Protein AF-X1D4H6-F1 (afdb_monomer_lite)

InterPro domains:
  IPR005247 YbhB/YbcL/LppC-like [TIGR00481] (28-140)
  IPR005247 YbhB/YbcL/LppC-like [cd00865] (33-140)
  IPR008914 Phosphatidylethanolamine-binding protein [PF01161] (31-140)
  IPR036610 PEBP-like superfamily [G3DSA:3.90.280.10] (25-143)
  IPR036610 PEBP-like superfamily [SSF49777] (29-143)
  IPR036820 Archease domain superfamily [SSF69819] (8-36)

Sequence (143 aa):
MNSKKVGKKYKYIDHLSDIGIEFYGNKLEELFENAKSLVLVVDDPDAPGGTWVHWTVWNISPNIKEIPENSCPQNSVEGMTDSGRSGYSGPCPPSGTHRYFFKLFALNTTLDLDTSVEAADIEKEIEENILEKAQLVGLYRRQ

Secondary structure (DSSP, 8-state):
----------EE-SSGGG------SS-HHHHHHH-SEEEEEEEETTSTTS-EEEEEEEEE-TT-----TT---TT-EEPB-TTSSBSPPPP--SSSPEEEEEEEEEESS-----TT--HHHHHHHTGGGEEEEEEEEEEE---

Radius of gyration: 15.32 Å; chains: 1; bounding box: 32×50×42 Å

Structure (mmCIF, N/CA/C/O backbone):
data_AF-X1D4H6-F1
#
_entry.id   AF-X1D4H6-F1
#
loop_
_atom_site.group_PDB
_atom_site.id
_atom_site.type_symbol
_atom_site.label_atom_id
_atom_site.label_alt_id
_atom_site.label_comp_id
_atom_site.label_asym_id
_atom_site.label_entity_id
_atom_site.label_seq_id
_atom_site.pdbx_PDB_ins_code
_atom_site.Cartn_x
_atom_site.Cartn_y
_atom_site.Cartn_z
_atom_site.occupancy
_atom_site.B_iso_or_equiv
_atom_site.auth_seq_id
_atom_site.auth_comp_id
_atom_site.auth_asym_id
_atom_site.auth_atom_id
_atom_site.pdbx_PDB_model_num
ATOM 1 N N . MET A 1 1 ? -1.292 -36.041 5.126 1.00 29.67 1 MET A N 1
ATOM 2 C CA . MET A 1 1 ? 0.134 -35.697 4.937 1.00 29.67 1 MET A CA 1
ATOM 3 C C . MET A 1 1 ? 0.262 -34.880 3.661 1.00 29.67 1 MET A C 1
ATOM 5 O O . MET A 1 1 ? -0.116 -35.420 2.637 1.00 29.67 1 MET A O 1
ATOM 9 N N . ASN A 1 2 ? 0.770 -33.641 3.774 1.00 25.66 2 ASN A N 1
ATOM 10 C CA . ASN A 1 2 ? 1.445 -32.806 2.752 1.00 25.66 2 ASN A CA 1
ATOM 11 C C . ASN A 1 2 ? 0.710 -32.537 1.413 1.00 25.66 2 ASN A C 1
ATOM 13 O O . ASN A 1 2 ? 0.243 -33.455 0.767 1.00 25.66 2 ASN A O 1
ATOM 17 N N . SER A 1 3 ? 0.628 -31.331 0.851 1.00 26.03 3 SER A N 1
ATOM 18 C CA . SER A 1 3 ? 1.277 -30.045 1.113 1.00 26.03 3 SER A CA 1
ATOM 19 C C . SER A 1 3 ? 0.600 -28.951 0.256 1.00 26.03 3 SER A C 1
ATOM 21 O O . SER A 1 3 ? 0.130 -29.212 -0.846 1.00 26.03 3 SER A O 1
ATOM 23 N N . LYS A 1 4 ? 0.574 -27.728 0.806 1.00 38.16 4 LYS A N 1
ATOM 24 C CA . LYS A 1 4 ? 0.569 -26.383 0.189 1.00 38.16 4 LYS A CA 1
ATOM 25 C C . LYS A 1 4 ? 0.327 -26.259 -1.328 1.00 38.16 4 LYS A C 1
ATOM 27 O O . LYS A 1 4 ? 1.118 -26.772 -2.111 1.00 38.16 4 LYS A O 1
ATOM 32 N N . LYS A 1 5 ? -0.571 -25.337 -1.710 1.00 25.62 5 LYS A N 1
ATOM 33 C CA . LYS A 1 5 ? -0.338 -24.359 -2.797 1.00 25.62 5 LYS A CA 1
ATOM 34 C C . LYS A 1 5 ? -1.249 -23.133 -2.628 1.00 25.62 5 LYS A C 1
ATOM 36 O O . LYS A 1 5 ? -2.400 -23.137 -3.043 1.00 25.62 5 LYS A O 1
ATOM 41 N N . VAL A 1 6 ? -0.701 -22.082 -2.014 1.00 37.59 6 VAL A N 1
ATOM 42 C CA . VAL A 1 6 ? -1.199 -20.702 -2.140 1.00 37.59 6 VAL A CA 1
ATOM 43 C C . VAL A 1 6 ? -0.827 -20.250 -3.554 1.00 37.59 6 VAL A C 1
ATOM 45 O O . VAL A 1 6 ? 0.350 -20.040 -3.847 1.00 37.59 6 VAL A O 1
ATOM 48 N N . GLY A 1 7 ? -1.797 -20.217 -4.466 1.00 29.61 7 GLY A N 1
ATOM 49 C CA . GLY A 1 7 ? -1.584 -19.817 -5.857 1.00 29.61 7 GLY A CA 1
ATOM 50 C C . GLY A 1 7 ? -1.776 -18.314 -6.029 1.00 29.61 7 GLY A C 1
ATOM 51 O O . GLY A 1 7 ? -2.905 -17.866 -6.179 1.00 29.61 7 GLY A O 1
ATOM 52 N N . LYS A 1 8 ? -0.683 -17.539 -6.027 1.00 41.38 8 LYS A N 1
ATOM 53 C CA . LYS A 1 8 ? -0.685 -16.125 -6.441 1.00 41.38 8 LYS A CA 1
ATOM 54 C C . LYS A 1 8 ? -1.137 -16.030 -7.904 1.00 41.38 8 LYS A C 1
ATOM 56 O O . LYS A 1 8 ? -0.472 -16.585 -8.779 1.00 41.38 8 LYS A O 1
ATOM 61 N N . LYS A 1 9 ? -2.247 -15.341 -8.177 1.00 43.91 9 LYS A N 1
ATOM 62 C CA . LYS A 1 9 ? -2.720 -15.060 -9.538 1.00 43.91 9 LYS A CA 1
ATOM 63 C C . LYS A 1 9 ? -2.306 -13.633 -9.896 1.00 43.91 9 LYS A C 1
ATOM 65 O O . LYS A 1 9 ? -2.805 -12.678 -9.316 1.00 43.91 9 LYS A O 1
ATOM 70 N N . TYR A 1 10 ? -1.339 -13.501 -10.795 1.00 44.03 10 TYR A N 1
ATOM 71 C CA . 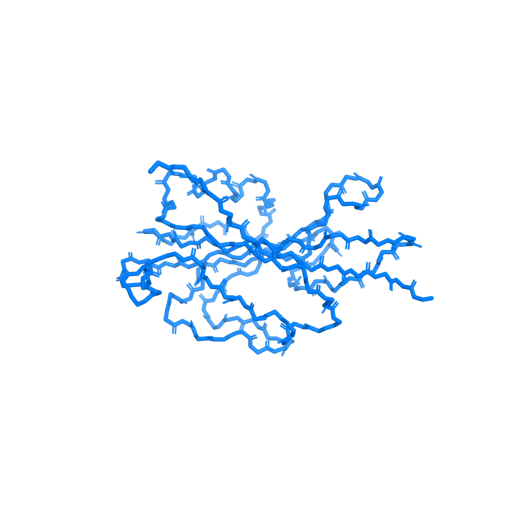TYR A 1 10 ? -0.965 -12.212 -11.377 1.00 44.03 10 TYR A CA 1
ATOM 72 C C . TYR A 1 10 ? -2.107 -11.721 -12.281 1.00 44.03 10 TYR A C 1
ATOM 74 O O . TYR A 1 10 ? -2.671 -12.531 -13.024 1.00 44.03 10 TYR A O 1
ATOM 82 N N . LYS A 1 11 ? -2.444 -10.427 -12.239 1.00 55.72 11 LYS A N 1
ATOM 83 C CA . LYS A 1 11 ? -3.426 -9.804 -13.147 1.00 55.72 11 LYS A CA 1
ATOM 84 C C . LYS A 1 11 ? -2.754 -8.680 -13.943 1.00 55.72 11 LYS A C 1
ATOM 86 O O . LYS A 1 11 ? -1.894 -7.994 -13.405 1.00 55.72 11 LYS A O 1
ATOM 91 N N . TYR A 1 12 ? -3.106 -8.511 -15.216 1.00 49.66 12 TYR A N 1
ATOM 92 C CA . TYR A 1 12 ? -2.735 -7.299 -15.952 1.00 49.66 12 TYR A CA 1
ATOM 93 C C . TYR A 1 12 ? -3.614 -6.149 -15.457 1.00 49.66 12 TYR A C 1
ATOM 95 O O . TYR A 1 12 ? -4.827 -6.328 -15.364 1.00 49.66 12 TYR A O 1
ATOM 103 N N . ILE A 1 13 ? -2.999 -5.036 -15.059 1.00 54.88 13 ILE A N 1
ATOM 104 C CA . ILE A 1 13 ? -3.706 -3.884 -14.486 1.00 54.88 13 ILE A CA 1
ATOM 105 C C . ILE A 1 13 ? -3.488 -2.707 -15.419 1.00 54.88 13 ILE A C 1
ATOM 107 O O . ILE A 1 13 ? -2.379 -2.173 -15.476 1.00 54.88 13 ILE A O 1
ATOM 111 N N . ASP A 1 14 ? -4.548 -2.331 -16.128 1.00 46.03 14 ASP A N 1
ATOM 112 C CA . ASP A 1 14 ? -4.580 -1.119 -16.943 1.00 46.03 14 ASP A CA 1
ATOM 113 C C . ASP A 1 14 ? -5.295 0.011 -16.180 1.00 46.03 14 ASP A C 1
ATOM 115 O O . ASP A 1 14 ? -4.910 1.177 -16.294 1.00 46.03 14 ASP A O 1
ATOM 119 N N . HIS A 1 15 ? -6.276 -0.334 -15.330 1.00 47.03 15 HIS A N 1
ATOM 120 C CA . HIS A 1 15 ? -7.019 0.612 -14.493 1.00 47.03 15 HIS A CA 1
ATOM 121 C C . HIS A 1 15 ? -7.226 0.122 -13.049 1.00 47.03 15 HIS A C 1
ATOM 123 O O . HIS A 1 15 ? -7.121 -1.067 -12.752 1.00 47.03 15 HIS A O 1
ATOM 129 N N . LEU A 1 16 ? -7.554 1.033 -12.121 1.00 41.59 16 LEU A N 1
ATOM 130 C CA . LEU A 1 16 ? -7.769 0.681 -10.709 1.00 41.59 16 LEU A CA 1
ATOM 131 C C . LEU A 1 16 ? -8.941 -0.306 -10.507 1.00 41.59 16 LEU A C 1
ATOM 133 O O . LEU A 1 16 ? -8.883 -1.096 -9.570 1.00 41.59 16 LEU A O 1
ATOM 137 N N . SER A 1 17 ? -9.966 -0.342 -11.374 1.00 41.69 17 SER A N 1
ATOM 138 C CA . SER A 1 17 ? -11.060 -1.330 -11.258 1.00 41.69 17 SER A CA 1
ATOM 139 C C . SER A 1 17 ? -10.623 -2.748 -11.606 1.00 41.69 17 SER A C 1
ATOM 141 O O . SER A 1 17 ? -11.294 -3.714 -11.234 1.00 41.69 17 SER A O 1
ATOM 143 N N . ASP A 1 18 ? -9.468 -2.910 -12.256 1.00 42.38 18 ASP A N 1
ATOM 144 C CA . ASP A 1 18 ? -8.878 -4.228 -12.438 1.00 42.38 18 ASP A CA 1
ATOM 145 C C . ASP A 1 18 ? -8.383 -4.810 -11.110 1.00 42.38 18 ASP A C 1
ATOM 147 O O . ASP A 1 18 ? -8.186 -6.023 -11.004 1.00 42.38 18 ASP A O 1
ATOM 151 N N . ILE A 1 19 ? -8.232 -3.992 -10.072 1.00 50.91 19 ILE A N 1
ATOM 152 C CA . ILE A 1 19 ? -7.812 -4.412 -8.740 1.00 50.91 19 ILE A CA 1
ATOM 153 C C . ILE A 1 19 ? -9.015 -5.010 -8.001 1.00 50.91 19 ILE A C 1
ATOM 155 O O . ILE A 1 19 ? -9.586 -4.428 -7.083 1.00 50.91 19 ILE A O 1
ATOM 159 N N . GLY A 1 20 ? -9.382 -6.233 -8.375 1.00 45.28 20 GLY A N 1
ATOM 160 C CA . GLY A 1 20 ? -10.156 -7.101 -7.496 1.00 45.28 20 GLY A CA 1
ATOM 161 C C . GLY A 1 20 ? -9.240 -7.581 -6.377 1.00 45.28 20 GLY A C 1
ATOM 162 O O . GLY A 1 20 ? -8.529 -8.571 -6.560 1.00 45.28 20 GLY A O 1
ATOM 163 N N . ILE A 1 21 ? -9.195 -6.872 -5.244 1.00 48.81 21 ILE A N 1
ATOM 164 C CA . ILE A 1 21 ? -8.517 -7.384 -4.046 1.00 48.81 21 ILE A CA 1
ATOM 165 C C . ILE A 1 21 ? -9.374 -8.527 -3.496 1.00 48.81 21 ILE A C 1
ATOM 167 O O . ILE A 1 21 ? -10.295 -8.330 -2.710 1.00 48.81 21 ILE A O 1
ATOM 171 N N . GLU A 1 22 ? -9.083 -9.742 -3.950 1.00 42.47 22 GLU A N 1
ATOM 172 C CA . GLU A 1 22 ? -9.616 -10.965 -3.360 1.00 42.47 22 GLU A CA 1
ATOM 173 C C . GLU A 1 22 ? -8.716 -11.371 -2.186 1.00 42.47 22 GLU A C 1
ATOM 175 O O . GLU A 1 22 ? -7.548 -11.722 -2.368 1.00 42.47 22 GLU A O 1
ATOM 180 N N . PHE A 1 23 ? -9.247 -11.305 -0.965 1.00 44.06 23 PHE A N 1
ATOM 181 C CA . PHE A 1 23 ? -8.545 -11.757 0.235 1.00 44.06 23 PHE A CA 1
ATOM 182 C C . PHE A 1 23 ? -8.644 -13.283 0.316 1.00 44.06 23 PHE A C 1
ATOM 184 O O . PHE A 1 23 ? -9.737 -13.846 0.246 1.00 44.06 23 PHE A O 1
ATOM 191 N N . TYR A 1 24 ? -7.509 -13.967 0.460 1.00 35.53 24 TYR A N 1
ATOM 192 C CA . TYR A 1 24 ? -7.468 -15.426 0.556 1.00 35.53 24 TYR A CA 1
ATOM 193 C C . TYR A 1 24 ? -7.137 -15.867 1.985 1.00 35.53 24 TYR A C 1
ATOM 195 O O . TYR A 1 24 ? -6.006 -15.695 2.430 1.00 35.53 24 TYR A O 1
ATOM 203 N N . GLY A 1 25 ? -8.091 -16.537 2.641 1.00 38.47 25 GLY A N 1
ATOM 204 C CA . GLY A 1 25 ? -7.898 -17.214 3.929 1.00 38.47 25 GLY A CA 1
ATOM 205 C C . GLY A 1 25 ? -8.655 -16.542 5.076 1.00 38.47 25 GLY A C 1
ATOM 206 O O . GLY A 1 25 ? -8.333 -15.427 5.453 1.00 38.47 25 GLY A O 1
ATOM 207 N N . ASN A 1 26 ? -9.620 -17.279 5.638 1.00 36.41 26 ASN A N 1
ATOM 208 C CA . ASN A 1 26 ? -10.607 -16.869 6.652 1.00 36.41 26 ASN A CA 1
ATOM 209 C C . ASN A 1 26 ? -11.667 -15.872 6.144 1.00 36.41 26 ASN A C 1
ATOM 211 O O . ASN A 1 26 ? -11.464 -15.159 5.165 1.00 36.41 26 ASN A O 1
ATOM 215 N N . LYS A 1 27 ? -12.865 -15.912 6.745 1.00 45.81 27 LYS A N 1
ATOM 216 C CA . LYS A 1 27 ? -14.004 -15.073 6.347 1.00 45.81 27 LYS A CA 1
ATOM 217 C C . LYS A 1 27 ? -13.599 -13.600 6.444 1.00 45.81 27 LYS A C 1
ATOM 219 O O . LYS A 1 27 ? -13.347 -13.130 7.548 1.00 45.81 27 LYS A O 1
ATOM 224 N N . LEU A 1 28 ? -13.591 -12.886 5.308 1.00 49.50 28 LEU A N 1
ATOM 225 C CA . LEU A 1 28 ? -13.402 -11.424 5.233 1.00 49.50 28 LEU A CA 1
ATOM 226 C C . LEU A 1 28 ? -14.186 -10.694 6.336 1.00 49.50 28 LEU A C 1
ATOM 228 O O . LEU A 1 28 ? -13.694 -9.744 6.933 1.00 49.50 28 LEU A O 1
ATOM 232 N N . GLU A 1 29 ? -15.402 -11.170 6.591 1.00 50.84 29 GLU A N 1
ATOM 233 C CA . GLU A 1 29 ? -16.360 -10.614 7.543 1.00 50.84 29 GLU A CA 1
ATOM 234 C C . GLU A 1 29 ? -15.777 -10.483 8.962 1.00 50.84 29 GLU A C 1
ATOM 236 O O . GLU A 1 29 ? -15.860 -9.409 9.544 1.00 50.84 29 GLU A O 1
ATOM 241 N N . GLU A 1 30 ? -15.095 -11.507 9.487 1.00 50.00 30 GLU A N 1
ATOM 242 C CA . GLU A 1 30 ? -14.552 -11.492 10.861 1.00 50.00 30 GLU A CA 1
ATOM 243 C C . GLU A 1 30 ? -13.260 -10.656 10.990 1.00 50.00 30 GLU A C 1
ATOM 245 O O . GLU A 1 30 ? -12.911 -10.185 12.075 1.00 50.00 30 GLU A O 1
ATOM 250 N N . LEU A 1 31 ? -12.536 -10.457 9.882 1.00 53.88 31 LEU A N 1
ATOM 251 C CA . LEU A 1 31 ? -11.258 -9.735 9.857 1.00 53.88 31 LEU A CA 1
ATOM 252 C C . LEU A 1 31 ? -11.459 -8.212 9.848 1.00 53.88 31 LEU A C 1
ATOM 254 O O . LEU A 1 31 ? -10.732 -7.490 10.532 1.00 53.88 31 LEU A O 1
ATOM 258 N N . PHE A 1 32 ? -12.473 -7.722 9.127 1.00 60.66 32 PHE A N 1
ATOM 259 C CA . PHE A 1 32 ? -12.858 -6.307 9.157 1.00 60.66 32 PHE A CA 1
ATOM 260 C C . PHE A 1 32 ? -13.606 -5.914 10.431 1.00 60.66 32 PHE A C 1
ATOM 262 O O . PHE A 1 32 ? -13.537 -4.753 10.824 1.00 60.66 32 PHE A O 1
ATOM 269 N N . GLU A 1 33 ? -14.264 -6.859 11.110 1.00 66.88 33 GLU A N 1
ATOM 270 C CA . GLU A 1 33 ? -15.002 -6.584 12.352 1.00 66.88 33 GLU A CA 1
ATOM 271 C C . GLU A 1 33 ? -14.118 -6.000 13.466 1.00 66.88 33 GLU A C 1
ATOM 273 O O . GLU A 1 33 ? -14.585 -5.172 14.248 1.00 66.88 33 GLU A O 1
ATOM 278 N N . ASN A 1 34 ? -12.840 -6.388 13.526 1.00 83.00 34 ASN A N 1
ATOM 279 C CA . ASN A 1 34 ? -11.905 -5.924 14.559 1.00 83.00 34 ASN A CA 1
ATOM 280 C C . ASN A 1 34 ? -10.941 -4.832 14.079 1.00 83.00 34 ASN A C 1
ATOM 282 O O . ASN A 1 34 ? -10.246 -4.216 14.894 1.00 83.00 34 ASN A O 1
ATOM 286 N N . ALA A 1 35 ? -10.876 -4.595 12.768 1.00 91.12 35 ALA A N 1
ATOM 287 C CA . ALA A 1 35 ? -10.042 -3.546 12.211 1.00 91.12 35 ALA A CA 1
ATOM 288 C C . ALA A 1 35 ? -10.652 -2.178 12.530 1.00 91.12 35 ALA A C 1
ATOM 290 O O . ALA A 1 35 ? -11.844 -1.952 12.350 1.00 91.12 35 ALA A O 1
ATOM 291 N N . LYS A 1 36 ? -9.823 -1.238 12.982 1.00 94.25 36 LYS A N 1
ATOM 292 C CA . LYS A 1 36 ? -10.217 0.170 13.120 1.00 94.25 36 LYS A CA 1
ATOM 293 C C . LYS A 1 36 ? -9.941 0.962 11.853 1.00 94.25 36 LYS A C 1
ATOM 295 O O . LYS A 1 36 ? -10.653 1.922 11.576 1.00 94.25 36 LYS A O 1
ATOM 300 N N . SER A 1 37 ? -8.922 0.569 11.094 1.00 94.75 37 SER A N 1
ATOM 301 C CA . SER A 1 37 ? -8.605 1.181 9.810 1.00 94.75 37 SER A CA 1
ATOM 302 C C . SER A 1 37 ? -7.842 0.242 8.889 1.00 94.75 37 SER A C 1
ATOM 304 O O . SER A 1 37 ? -7.295 -0.770 9.333 1.00 94.75 37 SER A O 1
ATOM 306 N N . LEU A 1 38 ? -7.802 0.598 7.604 1.00 92.94 38 LEU A N 1
ATOM 307 C CA . LEU A 1 38 ? -6.956 -0.047 6.608 1.00 92.94 38 LEU A CA 1
ATOM 308 C C . LEU A 1 38 ? -5.908 0.925 6.065 1.00 92.94 38 LEU A C 1
ATOM 310 O O . LEU A 1 38 ? -6.121 2.142 6.010 1.00 92.94 38 LEU A O 1
ATOM 314 N N . VAL A 1 39 ? -4.802 0.348 5.604 1.00 95.06 39 VAL A N 1
ATOM 315 C CA . VAL A 1 39 ? -3.716 1.037 4.904 1.00 95.06 39 VAL A CA 1
ATOM 316 C C . VAL A 1 39 ? -3.455 0.331 3.588 1.00 95.06 39 VAL A C 1
ATOM 318 O O . VAL A 1 39 ? -3.280 -0.884 3.583 1.00 95.06 39 VAL A O 1
ATOM 321 N N . LEU A 1 40 ? -3.402 1.074 2.486 1.00 93.19 40 LEU A N 1
ATOM 322 C CA . LEU A 1 40 ? -2.993 0.581 1.175 1.00 93.19 40 LEU A CA 1
ATOM 323 C C . LEU A 1 40 ? -1.665 1.236 0.783 1.00 93.19 40 LEU A C 1
ATOM 325 O O . LEU A 1 40 ? -1.548 2.460 0.751 1.00 93.19 40 LEU A O 1
ATOM 329 N N . VAL A 1 41 ? -0.687 0.401 0.448 1.00 94.75 41 VAL A N 1
ATOM 330 C CA . VAL A 1 41 ? 0.589 0.797 -0.151 1.00 94.75 41 VAL A CA 1
ATOM 331 C C . VAL A 1 41 ? 0.687 0.141 -1.519 1.00 94.75 41 VAL A C 1
ATOM 333 O O . VAL A 1 41 ? 0.506 -1.071 -1.643 1.00 94.75 41 VAL A O 1
ATOM 336 N N . VAL A 1 42 ? 0.968 0.935 -2.548 1.00 93.56 42 VAL A N 1
ATOM 337 C CA . VAL A 1 42 ? 1.213 0.448 -3.905 1.00 93.56 42 VAL A CA 1
ATOM 338 C C . VAL A 1 42 ? 2.638 0.780 -4.295 1.00 93.56 42 VAL A C 1
ATOM 340 O O . VAL A 1 42 ? 2.990 1.957 -4.325 1.00 93.56 42 VAL A O 1
ATOM 343 N N . ASP A 1 43 ? 3.441 -0.230 -4.619 1.00 95.06 43 ASP A N 1
ATOM 344 C CA . ASP A 1 43 ? 4.819 -0.028 -5.064 1.00 95.06 43 ASP A CA 1
ATOM 345 C C . ASP A 1 43 ? 5.246 -0.926 -6.233 1.00 95.06 43 ASP A C 1
ATOM 347 O O . ASP A 1 43 ? 4.583 -1.905 -6.581 1.00 95.06 43 ASP A O 1
ATOM 351 N N . ASP A 1 44 ? 6.337 -0.527 -6.881 1.00 94.88 44 ASP A N 1
ATOM 352 C CA . ASP A 1 44 ? 6.962 -1.174 -8.031 1.00 94.88 44 ASP A CA 1
ATOM 353 C C . ASP A 1 44 ? 8.458 -1.395 -7.743 1.00 94.88 44 ASP A C 1
ATOM 355 O O . ASP A 1 44 ? 9.263 -0.474 -7.910 1.00 94.88 44 ASP A O 1
ATOM 359 N N . PRO A 1 45 ? 8.868 -2.597 -7.295 1.00 94.62 45 PRO A N 1
ATOM 360 C CA . PRO A 1 45 ? 10.272 -2.922 -7.051 1.00 94.62 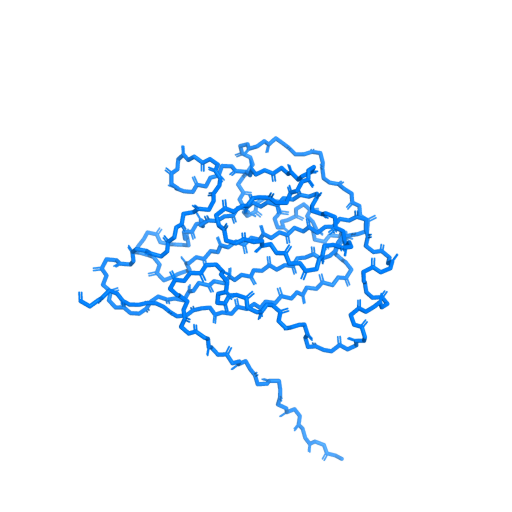45 PRO A CA 1
ATOM 361 C C . PRO A 1 45 ? 11.091 -3.116 -8.335 1.00 94.62 45 PRO A C 1
ATOM 363 O O . PRO A 1 45 ? 12.302 -3.309 -8.246 1.00 94.62 45 PRO A O 1
ATOM 366 N N . ASP A 1 46 ? 10.455 -3.124 -9.510 1.00 93.50 46 ASP A N 1
ATOM 367 C CA . ASP A 1 46 ? 11.125 -3.318 -10.798 1.00 93.50 46 ASP A CA 1
ATOM 368 C C . ASP A 1 46 ? 11.530 -1.979 -11.446 1.00 93.50 46 ASP A C 1
ATOM 370 O O . ASP A 1 46 ? 12.159 -1.965 -12.508 1.00 93.50 46 ASP A O 1
ATOM 374 N N . ALA A 1 47 ? 11.217 -0.844 -10.810 1.00 92.06 47 ALA A N 1
ATOM 375 C CA . ALA A 1 47 ? 11.630 0.467 -11.284 1.00 92.06 47 ALA A CA 1
ATOM 376 C C . ALA A 1 47 ? 13.174 0.625 -11.307 1.00 92.06 47 ALA A C 1
ATOM 378 O O . ALA A 1 47 ? 13.873 0.159 -10.403 1.00 92.06 47 ALA A O 1
ATOM 379 N N . PRO A 1 48 ? 13.757 1.305 -12.322 1.00 88.31 48 PRO A N 1
ATOM 380 C CA . PRO A 1 48 ? 15.215 1.346 -12.507 1.00 88.31 48 PRO A CA 1
ATOM 381 C C . PRO A 1 48 ? 16.016 1.970 -11.353 1.00 88.31 48 PRO A C 1
ATOM 383 O O . PRO A 1 48 ? 17.214 1.721 -11.243 1.00 88.31 48 PRO A O 1
ATOM 386 N N . GLY A 1 49 ? 15.375 2.808 -10.531 1.00 87.56 49 GLY A N 1
ATOM 387 C CA . GLY A 1 49 ? 15.984 3.503 -9.391 1.00 87.56 49 GLY A CA 1
ATOM 388 C C . GLY A 1 49 ? 15.849 2.774 -8.050 1.00 87.56 49 GLY A C 1
ATOM 389 O O . GLY A 1 49 ? 16.242 3.335 -7.032 1.00 87.56 49 GLY A O 1
ATOM 390 N N . GLY A 1 50 ? 15.301 1.556 -8.038 1.00 91.44 50 GLY A N 1
ATOM 391 C CA . GLY A 1 50 ? 14.832 0.880 -6.828 1.00 91.44 50 GLY A CA 1
ATOM 392 C C . GLY A 1 50 ? 13.309 0.927 -6.726 1.00 91.44 50 GLY A C 1
ATOM 393 O O . GLY A 1 50 ? 12.640 1.301 -7.685 1.00 91.44 50 GLY A O 1
ATOM 394 N N . THR A 1 51 ? 12.763 0.529 -5.577 1.00 94.25 51 THR A N 1
ATOM 395 C CA . THR A 1 51 ? 11.311 0.501 -5.362 1.00 94.25 51 THR A CA 1
ATOM 396 C C . THR A 1 51 ? 10.693 1.881 -5.546 1.00 94.25 51 THR A C 1
ATOM 398 O O . THR A 1 51 ? 11.107 2.822 -4.879 1.00 94.25 51 THR A O 1
ATOM 401 N N . TRP A 1 52 ? 9.689 1.968 -6.421 1.00 95.12 52 TRP A N 1
ATOM 402 C CA . TRP A 1 52 ? 8.915 3.181 -6.667 1.00 95.12 52 TRP A CA 1
ATOM 403 C C . TRP A 1 52 ? 7.534 3.090 -6.020 1.00 95.12 52 TRP A C 1
ATOM 405 O O . TRP A 1 52 ? 6.767 2.174 -6.310 1.00 95.12 52 TRP A O 1
ATOM 415 N N . VAL A 1 53 ? 7.179 4.047 -5.172 1.00 96.12 53 VAL A N 1
ATOM 416 C CA . VAL A 1 53 ? 5.887 4.137 -4.490 1.00 96.12 53 VAL A CA 1
ATOM 417 C C . VAL A 1 53 ? 4.876 4.847 -5.390 1.00 96.12 53 VAL A C 1
ATOM 419 O O . VAL A 1 53 ? 5.000 6.028 -5.710 1.00 96.12 53 VAL A O 1
ATOM 422 N N . HIS A 1 54 ? 3.841 4.112 -5.784 1.00 94.44 54 HIS A N 1
ATOM 423 C CA . HIS A 1 54 ? 2.740 4.572 -6.629 1.00 94.44 54 HIS A CA 1
ATOM 424 C C . HIS A 1 54 ? 1.555 5.124 -5.835 1.00 94.44 54 HIS A C 1
ATOM 426 O O . HIS A 1 54 ? 0.810 5.947 -6.367 1.00 94.44 54 HIS A O 1
ATOM 432 N N . TRP A 1 55 ? 1.349 4.660 -4.600 1.00 95.00 55 TRP A N 1
ATOM 433 C CA . TRP A 1 55 ? 0.297 5.164 -3.717 1.00 95.00 55 TRP A CA 1
ATOM 434 C C . TRP A 1 55 ? 0.568 4.809 -2.264 1.00 95.00 55 TRP A C 1
ATOM 436 O O . TRP A 1 55 ? 0.976 3.688 -1.966 1.00 95.00 55 TRP A O 1
ATOM 446 N N . THR A 1 56 ? 0.224 5.719 -1.365 1.00 95.81 56 THR A N 1
ATOM 447 C CA . THR A 1 56 ? 0.025 5.431 0.051 1.00 95.81 56 THR A CA 1
ATOM 448 C C . THR A 1 56 ? -1.275 6.083 0.486 1.00 95.81 56 THR A C 1
ATOM 450 O O . THR A 1 56 ? -1.525 7.258 0.211 1.00 95.81 56 THR A O 1
ATOM 453 N N . VAL A 1 57 ? -2.125 5.312 1.153 1.00 95.12 57 VAL A N 1
ATOM 454 C CA . VAL A 1 57 ? -3.354 5.830 1.747 1.00 95.12 57 VAL A CA 1
ATOM 455 C C . VAL A 1 57 ? -3.665 5.061 3.027 1.00 95.12 57 VAL A C 1
ATOM 457 O O . VAL A 1 57 ? -3.596 3.832 3.058 1.00 95.12 57 VAL A O 1
ATOM 460 N N . TRP A 1 58 ? -3.980 5.776 4.103 1.00 96.19 58 TRP A N 1
ATOM 461 C CA . TRP A 1 58 ? -4.273 5.200 5.419 1.00 96.19 58 TRP A CA 1
ATOM 462 C C . TRP A 1 58 ? -5.545 5.777 6.025 1.00 96.19 58 TRP A C 1
ATOM 464 O O . TRP A 1 58 ? -6.154 6.702 5.489 1.00 96.19 58 TRP A O 1
ATOM 474 N N . ASN A 1 59 ? -5.960 5.200 7.155 1.00 96.25 59 ASN A N 1
ATOM 475 C CA . ASN A 1 59 ? -7.231 5.498 7.814 1.00 96.25 59 ASN A CA 1
ATOM 476 C C . ASN A 1 59 ? -8.453 5.197 6.932 1.00 96.25 59 ASN A C 1
ATOM 478 O O . ASN A 1 59 ? -9.526 5.763 7.125 1.00 96.25 59 ASN A O 1
ATOM 482 N N . ILE A 1 60 ? -8.313 4.274 5.977 1.00 93.00 60 ILE A N 1
ATOM 483 C CA . ILE A 1 60 ? -9.437 3.804 5.169 1.00 93.00 60 ILE A CA 1
ATOM 484 C C . ILE A 1 60 ? -10.420 3.081 6.092 1.00 93.00 60 ILE A C 1
ATOM 486 O O . ILE A 1 60 ? -10.017 2.275 6.935 1.00 93.00 60 ILE A O 1
ATOM 490 N N . SER A 1 61 ? -11.715 3.339 5.910 1.00 90.38 61 SER A N 1
ATOM 491 C CA . SER A 1 61 ? -12.764 2.626 6.640 1.00 90.38 61 SER A CA 1
ATOM 492 C C . SER A 1 61 ? -12.647 1.109 6.425 1.00 90.38 61 SER A C 1
ATOM 494 O O . SER A 1 61 ? -12.632 0.669 5.275 1.00 90.38 61 SER A O 1
ATOM 496 N N . PRO A 1 62 ? -12.652 0.288 7.490 1.00 86.31 62 PRO A N 1
ATOM 497 C CA . PRO A 1 62 ? -12.629 -1.171 7.373 1.00 86.31 62 PRO A CA 1
ATOM 498 C C . PRO A 1 62 ? -13.897 -1.726 6.708 1.00 86.31 62 PRO A C 1
ATOM 500 O O . PRO A 1 62 ? -13.889 -2.826 6.176 1.00 86.31 62 PRO A O 1
ATOM 503 N N . ASN A 1 63 ? -14.984 -0.950 6.681 1.00 81.88 63 ASN A N 1
ATOM 504 C CA . ASN A 1 63 ? -16.249 -1.341 6.057 1.00 81.88 63 ASN A CA 1
ATOM 505 C C . ASN A 1 63 ? -16.317 -1.005 4.558 1.00 81.88 63 ASN A C 1
ATOM 507 O O . ASN A 1 63 ? -17.379 -1.147 3.942 1.00 81.88 63 ASN A O 1
ATOM 511 N N . ILE A 1 64 ? -15.229 -0.491 3.973 1.00 79.94 64 ILE A N 1
ATOM 512 C CA . ILE A 1 64 ? -15.185 -0.188 2.545 1.00 79.94 64 ILE A CA 1
ATOM 513 C C . ILE A 1 64 ? -15.338 -1.478 1.731 1.00 79.94 64 ILE A C 1
ATOM 515 O O . ILE A 1 64 ? -14.715 -2.494 2.024 1.00 79.94 64 ILE A O 1
ATOM 519 N N . LYS A 1 65 ? -16.190 -1.441 0.705 1.00 73.69 65 LYS A N 1
ATOM 520 C CA . LYS A 1 65 ? -16.416 -2.594 -0.185 1.00 73.69 65 LYS A CA 1
ATOM 521 C C . LYS A 1 65 ? -15.603 -2.510 -1.466 1.00 73.69 65 LYS A C 1
ATOM 523 O O . LYS A 1 65 ? -15.232 -3.531 -2.030 1.00 73.69 65 LYS A O 1
ATOM 528 N N . GLU A 1 66 ? -15.348 -1.290 -1.916 1.00 70.75 66 GLU A N 1
ATOM 529 C CA . GLU A 1 66 ? -14.633 -0.995 -3.145 1.00 70.75 66 GLU A CA 1
ATOM 530 C C . GLU A 1 66 ? -14.016 0.399 -3.060 1.00 70.75 66 GLU A C 1
ATOM 532 O O . GLU A 1 6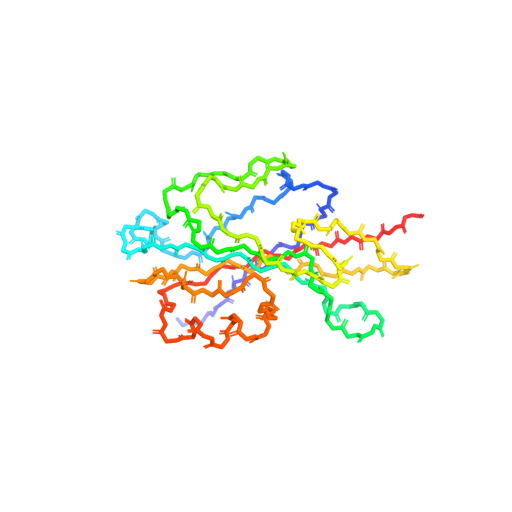6 ? -14.528 1.276 -2.359 1.00 70.75 66 GLU A O 1
ATOM 537 N N . ILE A 1 67 ? -12.927 0.598 -3.798 1.00 75.31 67 ILE A N 1
ATOM 538 C CA . ILE A 1 67 ? -12.372 1.917 -4.082 1.00 75.31 67 ILE A CA 1
ATOM 539 C C . ILE A 1 67 ? -12.636 2.165 -5.568 1.00 75.31 67 ILE A C 1
ATOM 541 O O . ILE A 1 67 ? -11.994 1.521 -6.400 1.00 75.31 67 ILE A O 1
ATOM 545 N N . PRO A 1 68 ? -13.604 3.029 -5.923 1.00 70.94 68 PRO A N 1
ATOM 546 C CA . PRO A 1 68 ? -13.879 3.340 -7.317 1.00 70.94 68 PRO A CA 1
ATOM 547 C C . PRO A 1 68 ? -12.640 3.869 -8.037 1.00 70.94 68 PRO A C 1
ATOM 549 O O . PRO A 1 68 ? -11.751 4.479 -7.434 1.00 70.94 68 PRO A O 1
ATOM 552 N N . GLU A 1 69 ? -12.600 3.692 -9.352 1.00 66.38 69 GLU A N 1
ATOM 553 C CA . GLU A 1 69 ? -11.516 4.248 -10.155 1.00 66.38 69 GLU A CA 1
ATOM 554 C C . GLU A 1 69 ? -11.410 5.757 -10.000 1.00 66.38 69 GLU A C 1
ATOM 556 O O . GLU A 1 69 ? -12.420 6.458 -9.917 1.00 66.38 69 GLU A O 1
ATOM 561 N N . ASN A 1 70 ? -10.174 6.259 -10.025 1.00 73.88 70 ASN A N 1
ATOM 562 C CA . ASN A 1 70 ? -9.881 7.688 -9.922 1.00 73.88 70 ASN A CA 1
ATOM 563 C C . ASN A 1 70 ? -10.510 8.337 -8.679 1.00 73.88 70 ASN A C 1
ATOM 565 O O . ASN A 1 70 ? -10.869 9.515 -8.701 1.00 73.88 70 ASN A O 1
ATOM 569 N N . SER A 1 71 ? -10.664 7.564 -7.603 1.00 76.81 71 SER A N 1
ATOM 570 C CA . SER A 1 71 ? -11.219 8.032 -6.342 1.00 76.81 71 SER A CA 1
ATOM 571 C C . SER A 1 71 ? -10.315 7.662 -5.174 1.00 76.81 71 SER A C 1
ATOM 573 O O . SER A 1 71 ? -9.536 6.710 -5.236 1.00 76.81 71 SER A O 1
ATOM 575 N N . CYS A 1 72 ? -10.450 8.432 -4.103 1.00 82.56 72 CYS A N 1
ATOM 576 C CA . CYS A 1 72 ? -9.829 8.165 -2.820 1.00 82.56 72 CYS A CA 1
ATOM 577 C C . CYS A 1 72 ? -10.935 7.848 -1.797 1.00 82.56 72 CYS A C 1
ATOM 579 O O . CYS A 1 72 ? -11.985 8.507 -1.819 1.00 82.56 72 CYS A O 1
ATOM 581 N N . PRO A 1 73 ? -10.751 6.851 -0.911 1.00 85.56 73 PRO A N 1
ATOM 582 C CA . PRO A 1 73 ? -11.702 6.568 0.156 1.00 85.56 73 PRO A CA 1
ATOM 583 C C . PRO A 1 73 ? -12.015 7.800 1.013 1.00 85.56 73 PRO A C 1
ATOM 585 O O . PRO A 1 73 ? -11.126 8.549 1.419 1.00 85.56 73 PRO A O 1
ATOM 588 N N . GLN A 1 74 ? -13.291 7.997 1.342 1.00 84.69 74 GLN A N 1
ATOM 589 C CA . GLN A 1 74 ? -13.693 9.098 2.217 1.00 84.69 74 GLN A CA 1
ATOM 590 C C . GLN A 1 74 ? -13.060 8.969 3.605 1.00 84.69 74 GLN A C 1
ATOM 592 O O . GLN A 1 74 ? -12.970 7.869 4.150 1.00 84.69 74 GLN A O 1
ATOM 597 N N . ASN A 1 75 ? -12.690 10.113 4.190 1.00 89.44 75 ASN A N 1
ATOM 598 C CA . ASN A 1 75 ? -12.058 10.214 5.511 1.00 89.44 75 ASN A CA 1
ATOM 599 C C . ASN A 1 75 ? -10.740 9.427 5.645 1.00 89.44 75 ASN A C 1
ATOM 601 O O . ASN A 1 75 ? -10.335 9.105 6.759 1.00 89.44 75 ASN A O 1
ATOM 605 N N . SER A 1 76 ? -10.084 9.131 4.522 1.00 93.88 76 SER A N 1
ATOM 606 C CA . SER A 1 76 ? -8.723 8.599 4.489 1.00 93.88 76 SER A CA 1
ATOM 607 C C . SER A 1 76 ? -7.709 9.715 4.229 1.00 93.88 76 SER A C 1
ATOM 609 O O . SER A 1 76 ? -8.079 10.850 3.913 1.00 93.88 76 SER A O 1
ATOM 611 N N . VAL A 1 77 ? -6.428 9.400 4.396 1.00 95.44 77 VAL A N 1
ATOM 612 C CA . VAL A 1 77 ? -5.315 10.330 4.186 1.00 95.44 77 VAL A CA 1
ATOM 613 C C . VAL A 1 77 ? -4.389 9.756 3.125 1.00 95.44 77 VAL A C 1
ATOM 615 O O . VAL A 1 77 ? -3.973 8.607 3.247 1.00 95.44 77 VAL A O 1
ATOM 618 N N . GLU A 1 78 ? -4.065 10.552 2.104 1.00 94.56 78 GLU A N 1
ATOM 619 C CA . GLU A 1 78 ? -3.109 10.186 1.055 1.00 94.56 78 GLU A CA 1
ATOM 620 C C . GLU A 1 78 ? -1.733 10.787 1.342 1.00 94.56 78 GLU A C 1
ATOM 622 O O . GLU A 1 78 ? -1.590 12.004 1.502 1.00 94.56 78 GLU A O 1
ATOM 627 N N . GLY A 1 79 ? -0.714 9.933 1.364 1.00 94.06 79 GLY A N 1
ATOM 628 C CA . GLY A 1 79 ? 0.666 10.357 1.553 1.00 94.06 79 GLY A CA 1
ATOM 629 C C . GLY A 1 79 ? 1.321 10.822 0.261 1.00 94.06 79 GLY A C 1
ATOM 630 O O . GLY A 1 79 ? 0.824 10.590 -0.844 1.00 94.06 79 GLY A O 1
ATOM 631 N N . MET A 1 80 ? 2.464 11.479 0.417 1.00 93.00 80 MET A N 1
ATOM 632 C CA . MET A 1 80 ? 3.370 11.817 -0.666 1.00 93.00 80 MET A CA 1
ATOM 633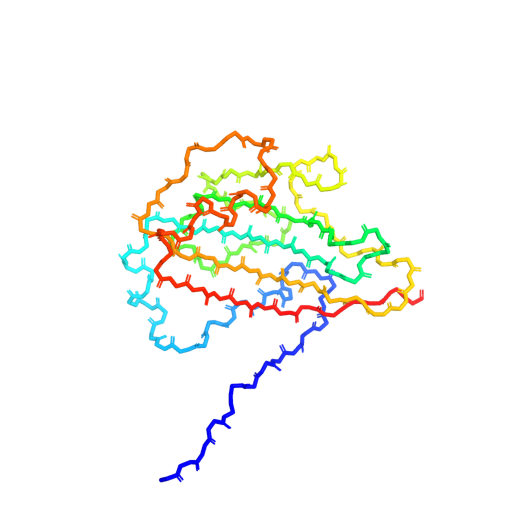 C C . MET A 1 80 ? 3.905 10.534 -1.311 1.00 93.00 80 MET A C 1
ATOM 635 O O . MET A 1 80 ? 4.176 9.539 -0.640 1.00 93.00 80 MET A O 1
ATOM 639 N N . THR A 1 81 ? 4.061 10.565 -2.631 1.00 92.81 81 THR A N 1
ATOM 640 C CA . THR A 1 81 ? 4.597 9.449 -3.420 1.00 92.81 81 THR A CA 1
ATOM 641 C C . THR A 1 81 ? 5.857 9.878 -4.161 1.00 92.81 81 THR A C 1
ATOM 643 O O . THR A 1 81 ? 6.139 11.074 -4.275 1.00 92.81 81 THR A O 1
ATOM 646 N N . ASP A 1 82 ? 6.559 8.927 -4.775 1.00 93.00 82 ASP A N 1
ATOM 647 C CA . ASP A 1 82 ? 7.748 9.219 -5.589 1.00 93.00 82 ASP A CA 1
ATOM 648 C C . ASP A 1 82 ? 7.425 10.053 -6.844 1.00 93.00 82 ASP A C 1
ATOM 650 O O . ASP A 1 82 ? 8.311 10.633 -7.471 1.00 93.00 82 ASP A O 1
ATOM 654 N N . SER A 1 83 ? 6.137 10.199 -7.190 1.00 89.69 83 SER A N 1
ATOM 655 C CA . SER A 1 83 ? 5.689 11.147 -8.219 1.00 89.69 83 SER A CA 1
ATOM 656 C C . SER A 1 83 ? 5.760 12.622 -7.784 1.00 89.69 83 SER A C 1
ATOM 658 O O . SER A 1 83 ? 5.489 13.509 -8.596 1.00 89.69 83 SER A O 1
ATOM 660 N N . GLY A 1 84 ? 6.113 12.901 -6.523 1.00 90.12 84 GLY A N 1
ATOM 661 C CA . GLY A 1 84 ? 6.211 14.249 -5.957 1.00 90.12 84 GLY A CA 1
ATOM 662 C C . GLY A 1 84 ? 4.863 14.879 -5.592 1.00 90.12 84 GLY A C 1
ATOM 663 O O . GLY A 1 84 ? 4.782 16.091 -5.396 1.00 90.12 84 GLY A O 1
ATOM 664 N N . ARG A 1 85 ? 3.794 14.078 -5.538 1.00 89.62 85 ARG A N 1
ATOM 665 C CA . ARG A 1 85 ? 2.444 14.492 -5.130 1.00 89.62 85 ARG A CA 1
ATOM 666 C C . ARG A 1 85 ? 1.723 13.367 -4.391 1.00 89.62 85 ARG A C 1
ATOM 668 O O . ARG A 1 85 ? 2.072 12.196 -4.558 1.00 89.62 85 ARG A O 1
ATOM 675 N N . SER A 1 86 ? 0.697 13.729 -3.627 1.00 89.94 86 SER A N 1
ATOM 676 C CA . SER A 1 86 ? -0.248 12.763 -3.069 1.00 89.94 86 SER A CA 1
ATOM 677 C C . SER A 1 86 ? -1.150 12.169 -4.148 1.00 89.94 86 SER A C 1
ATOM 679 O O . SER A 1 86 ? -1.431 12.805 -5.170 1.00 89.94 86 SER A O 1
ATOM 681 N N . GLY A 1 87 ? -1.616 10.952 -3.886 1.00 88.06 87 GLY A N 1
ATOM 682 C CA . GLY A 1 87 ? -2.541 10.221 -4.742 1.00 88.06 87 GLY A CA 1
ATOM 683 C C . GLY A 1 87 ? -1.888 9.205 -5.669 1.00 88.06 87 GLY A C 1
ATOM 684 O O . GLY A 1 87 ? -0.666 9.128 -5.796 1.00 88.06 87 GLY A O 1
ATOM 685 N N . TYR A 1 88 ? -2.733 8.390 -6.301 1.00 87.56 88 TYR A N 1
ATOM 686 C CA . TYR A 1 88 ? -2.282 7.295 -7.151 1.00 87.56 88 TYR A CA 1
ATOM 687 C C . TYR A 1 88 ? -1.595 7.794 -8.429 1.00 87.56 88 TYR A C 1
ATOM 689 O O . TYR A 1 88 ? -2.172 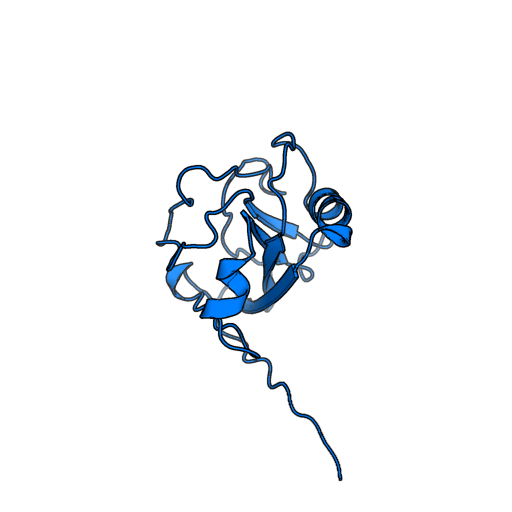8.541 -9.225 1.00 87.56 88 TYR A O 1
ATOM 697 N N . SER A 1 89 ? -0.377 7.312 -8.669 1.00 86.44 89 SER A N 1
ATOM 698 C CA . SER A 1 89 ? 0.300 7.406 -9.962 1.00 86.44 89 SER A CA 1
ATOM 699 C C . SER A 1 89 ? 0.230 6.056 -10.670 1.00 86.44 89 SER A C 1
ATOM 701 O O . SER A 1 89 ? 0.711 5.059 -10.142 1.00 86.44 89 SER A O 1
ATOM 703 N N . GLY A 1 90 ? -0.358 6.002 -11.865 1.00 84.44 90 GLY A N 1
ATOM 704 C CA . GLY A 1 90 ? -0.511 4.749 -12.612 1.00 84.44 90 GLY A CA 1
ATOM 705 C C . GLY A 1 90 ? 0.811 4.149 -13.130 1.00 84.44 90 GLY A C 1
ATOM 706 O O . GLY A 1 90 ? 1.853 4.813 -13.106 1.00 84.44 90 GLY A O 1
ATOM 707 N N . PRO A 1 91 ? 0.782 2.902 -13.638 1.00 85.56 91 PRO A N 1
ATOM 708 C CA . PRO A 1 91 ? 1.935 2.242 -14.246 1.00 85.56 91 PRO A CA 1
ATOM 709 C C . PRO A 1 91 ? 2.487 3.019 -15.449 1.00 85.56 91 PRO A C 1
ATOM 711 O O . PRO A 1 91 ? 1.770 3.312 -16.405 1.00 85.56 91 PRO A O 1
ATOM 714 N N . CYS A 1 92 ? 3.788 3.313 -15.448 1.00 87.12 92 CYS A N 1
ATOM 715 C CA . CYS A 1 92 ? 4.478 3.900 -16.603 1.00 87.12 92 CYS A CA 1
ATOM 716 C C . CYS A 1 92 ? 5.917 3.360 -16.732 1.00 87.12 92 CYS A C 1
ATOM 718 O O . CYS A 1 92 ? 6.878 4.132 -16.709 1.00 87.12 92 CYS A O 1
ATOM 720 N N . PRO A 1 93 ? 6.098 2.031 -16.847 1.00 87.19 93 PRO A N 1
ATOM 721 C CA . PRO A 1 93 ? 7.418 1.424 -16.883 1.00 87.19 93 PRO A CA 1
ATOM 722 C C . PRO A 1 93 ? 8.169 1.874 -18.143 1.00 87.19 93 PRO A C 1
ATOM 724 O O . PRO A 1 93 ? 7.589 1.855 -19.233 1.00 87.19 93 PRO A O 1
ATOM 727 N N . PRO A 1 94 ? 9.447 2.275 -18.049 1.00 87.75 94 PRO A N 1
ATOM 728 C CA . PRO A 1 94 ? 10.213 2.726 -19.210 1.00 87.75 94 PRO A CA 1
ATOM 729 C C . PRO A 1 94 ? 10.528 1.585 -20.187 1.00 87.75 94 PRO A C 1
ATOM 731 O O . PRO A 1 94 ? 10.699 1.829 -21.380 1.00 87.75 94 PRO A O 1
ATOM 734 N N . SER A 1 95 ? 10.602 0.344 -19.701 1.00 90.12 95 SER A N 1
ATOM 735 C CA . SER A 1 95 ? 10.859 -0.847 -20.512 1.00 90.12 95 SER A CA 1
ATOM 736 C C . SER A 1 95 ? 10.474 -2.118 -19.759 1.00 90.12 95 SER A C 1
ATOM 738 O O . SER A 1 95 ? 10.522 -2.138 -18.537 1.00 90.12 95 SER A O 1
ATOM 740 N N . GLY A 1 96 ? 10.198 -3.206 -20.480 1.00 89.44 96 GLY A N 1
ATOM 741 C CA . GLY A 1 96 ? 9.941 -4.507 -19.859 1.00 89.44 96 GLY A CA 1
ATOM 742 C C . GLY A 1 96 ? 8.599 -4.585 -19.126 1.00 89.44 96 GLY A C 1
ATOM 743 O O . GLY A 1 96 ? 7.748 -3.707 -19.247 1.00 89.44 96 GLY A O 1
ATOM 744 N N . THR A 1 97 ? 8.395 -5.690 -18.411 1.00 90.88 97 THR A N 1
ATOM 745 C CA . THR A 1 97 ? 7.204 -5.906 -17.583 1.00 90.88 97 THR A CA 1
ATOM 746 C C . THR A 1 97 ? 7.563 -5.636 -16.133 1.00 90.88 97 THR A C 1
ATOM 748 O O . THR A 1 97 ? 8.455 -6.299 -15.609 1.00 90.88 97 THR A O 1
ATOM 751 N N . HIS A 1 98 ? 6.851 -4.709 -15.502 1.00 92.81 98 HIS A N 1
ATOM 752 C CA . HIS A 1 98 ? 7.001 -4.393 -14.085 1.00 92.81 98 HIS A CA 1
ATOM 753 C C . HIS A 1 98 ? 5.892 -5.049 -13.262 1.00 92.81 98 HIS A C 1
ATOM 755 O O . HIS A 1 98 ? 4.795 -5.320 -13.772 1.00 92.81 98 HIS A O 1
ATOM 761 N N . ARG A 1 99 ? 6.189 -5.313 -11.989 1.00 92.12 99 ARG A N 1
ATOM 762 C CA . ARG A 1 99 ? 5.264 -5.834 -10.984 1.00 92.12 99 ARG A CA 1
ATOM 763 C C . ARG A 1 99 ? 4.821 -4.705 -10.065 1.00 92.12 99 ARG A C 1
ATOM 765 O O . ARG A 1 99 ? 5.645 -4.093 -9.409 1.00 92.12 99 ARG A O 1
ATOM 772 N N . TYR A 1 100 ? 3.517 -4.523 -9.939 1.00 89.69 100 TYR A N 1
ATOM 773 C CA . TYR A 1 100 ? 2.906 -3.536 -9.052 1.00 89.69 100 TYR A CA 1
ATOM 774 C C . TYR A 1 100 ? 2.269 -4.259 -7.872 1.00 89.69 100 TYR A C 1
ATOM 776 O O . TYR A 1 100 ? 1.356 -5.065 -8.056 1.00 89.69 100 TYR A O 1
ATOM 784 N N . PHE A 1 101 ? 2.762 -4.023 -6.665 1.00 90.38 101 PHE A N 1
ATOM 785 C CA . PHE A 1 101 ? 2.304 -4.683 -5.451 1.00 90.38 101 PHE A CA 1
ATOM 786 C C . PHE A 1 101 ? 1.294 -3.794 -4.742 1.00 90.38 101 PHE A C 1
ATOM 788 O O . PHE A 1 101 ? 1.654 -2.756 -4.211 1.00 90.38 101 PHE A O 1
ATOM 795 N N . PHE A 1 102 ? 0.041 -4.230 -4.689 1.00 88.94 102 PHE A N 1
ATOM 796 C CA . PHE A 1 102 ? -1.025 -3.589 -3.927 1.00 88.94 102 PHE A CA 1
ATOM 797 C C . PHE A 1 102 ? -1.101 -4.290 -2.578 1.00 88.94 102 PHE A C 1
ATOM 799 O O . PHE A 1 102 ? -1.637 -5.397 -2.481 1.00 88.94 102 PHE A O 1
ATOM 806 N N . LYS A 1 103 ? -0.497 -3.683 -1.561 1.00 90.88 103 LYS A N 1
ATOM 807 C CA . LYS A 1 103 ? -0.391 -4.205 -0.200 1.00 90.88 103 LYS A CA 1
ATOM 808 C C . LYS A 1 103 ? -1.435 -3.529 0.670 1.00 90.88 103 LYS A C 1
ATOM 810 O O . LYS A 1 103 ? -1.375 -2.321 0.865 1.00 90.88 103 LYS A O 1
ATOM 815 N N . LEU A 1 104 ? -2.383 -4.300 1.182 1.00 89.00 104 LEU A N 1
ATOM 816 C CA . LEU A 1 104 ? -3.425 -3.812 2.073 1.00 89.00 104 LEU A CA 1
ATOM 817 C C . LEU A 1 104 ? -3.219 -4.393 3.472 1.00 89.00 104 LEU A C 1
ATOM 819 O O . LEU A 1 104 ? -3.057 -5.602 3.635 1.00 89.00 104 LEU A O 1
ATOM 823 N N . PHE A 1 105 ? -3.251 -3.533 4.477 1.00 90.44 105 PHE A N 1
ATOM 824 C CA . PHE A 1 105 ? -3.040 -3.875 5.876 1.00 90.44 105 PHE A CA 1
ATOM 825 C C . PHE A 1 105 ? -4.288 -3.509 6.670 1.00 90.44 105 PHE A C 1
ATOM 827 O O . PHE A 1 105 ? -4.768 -2.383 6.564 1.00 90.44 105 PHE A O 1
ATOM 834 N N . ALA A 1 106 ? -4.805 -4.442 7.466 1.00 90.75 106 ALA A N 1
ATOM 835 C CA . ALA A 1 106 ? -5.873 -4.178 8.423 1.00 90.75 106 ALA A CA 1
ATOM 836 C C . ALA A 1 106 ? -5.262 -3.924 9.801 1.00 90.75 106 ALA A C 1
ATOM 838 O O . ALA A 1 106 ? -4.497 -4.756 10.290 1.00 90.75 106 ALA A O 1
ATOM 839 N N . LEU A 1 107 ? -5.585 -2.788 10.421 1.00 94.31 107 LEU A N 1
ATOM 840 C CA . LEU A 1 107 ? -4.982 -2.346 11.678 1.00 94.31 107 LEU A CA 1
ATOM 841 C C . LEU A 1 107 ? -5.997 -2.321 12.819 1.00 94.31 107 LEU A C 1
ATOM 843 O O . LEU A 1 107 ? -7.156 -1.951 12.631 1.00 94.31 107 LEU A O 1
ATOM 847 N N . ASN A 1 108 ? -5.543 -2.610 14.036 1.00 94.69 108 ASN A N 1
ATOM 848 C CA . ASN A 1 108 ? -6.326 -2.435 15.271 1.00 94.69 108 ASN A CA 1
ATOM 849 C C . ASN A 1 108 ? -6.357 -0.971 15.780 1.00 94.69 108 ASN A C 1
ATOM 851 O O . ASN A 1 108 ? -6.916 -0.683 16.848 1.00 94.69 108 ASN A O 1
ATOM 855 N N . THR A 1 109 ? -5.750 -0.049 15.028 1.00 95.75 109 THR A N 1
ATOM 856 C CA . THR A 1 109 ? -5.593 1.372 15.349 1.00 95.75 109 THR A CA 1
ATOM 857 C C . THR A 1 109 ? -5.844 2.255 14.121 1.00 95.75 109 THR A C 1
ATOM 859 O O . THR A 1 109 ? -6.017 1.759 13.008 1.00 95.75 109 THR A O 1
ATOM 862 N N . THR A 1 110 ? -5.889 3.565 14.337 1.00 96.19 110 THR A N 1
ATOM 863 C CA . THR A 1 110 ? -5.784 4.601 13.299 1.00 96.19 110 THR A CA 1
ATOM 864 C C . THR A 1 110 ? -4.405 5.241 13.381 1.00 96.19 110 THR A C 1
ATOM 866 O O . THR A 1 110 ? -3.807 5.270 14.456 1.00 96.19 110 THR A O 1
ATOM 869 N N . LEU A 1 111 ? -3.916 5.775 12.269 1.00 95.38 111 LEU A N 1
ATOM 870 C CA . LEU A 1 111 ? -2.612 6.423 12.191 1.00 95.38 111 LEU A CA 1
ATOM 871 C C . LEU A 1 111 ? -2.751 7.942 12.267 1.00 95.38 111 LEU A C 1
ATOM 873 O O . LEU A 1 111 ? -3.597 8.524 11.587 1.00 95.38 111 LEU A O 1
ATOM 877 N N . ASP A 1 112 ? -1.895 8.569 13.065 1.00 95.00 112 ASP A N 1
ATOM 878 C CA . ASP A 1 112 ? -1.714 10.020 13.122 1.00 95.00 112 ASP A CA 1
ATOM 879 C C . ASP A 1 112 ? -0.320 10.344 12.575 1.00 95.00 112 ASP A C 1
ATOM 881 O O . ASP A 1 112 ? 0.656 10.467 13.313 1.00 95.00 112 ASP A O 1
ATOM 885 N N . LEU A 1 113 ? -0.221 10.337 11.246 1.00 93.62 113 LEU A N 1
ATOM 886 C CA . LEU A 1 113 ? 1.022 10.511 10.501 1.00 93.62 113 LEU A CA 1
ATOM 887 C C . LEU A 1 113 ? 0.924 11.740 9.603 1.00 93.62 113 LEU A C 1
ATOM 889 O O . LEU A 1 113 ? -0.129 12.015 9.022 1.00 93.62 113 LEU A O 1
ATOM 893 N N . ASP A 1 114 ? 2.042 12.448 9.454 1.00 94.06 114 ASP A N 1
ATOM 894 C CA . ASP A 1 114 ? 2.150 13.529 8.480 1.00 94.06 114 ASP A CA 1
ATOM 895 C C . ASP A 1 114 ? 2.092 12.973 7.047 1.00 94.06 114 ASP A C 1
ATOM 897 O O . ASP A 1 114 ? 2.597 11.890 6.749 1.00 94.06 114 ASP A O 1
ATOM 901 N N . THR A 1 115 ? 1.501 13.733 6.125 1.00 92.12 115 THR A N 1
ATOM 902 C CA . THR A 1 115 ? 1.387 13.329 4.715 1.00 92.12 115 THR A CA 1
ATOM 903 C C . THR A 1 115 ? 2.732 13.145 4.003 1.00 92.12 115 THR A C 1
ATOM 905 O O . THR A 1 115 ? 2.774 12.510 2.957 1.00 92.12 115 THR A O 1
ATOM 908 N N . SER A 1 116 ? 3.829 13.686 4.536 1.00 91.56 116 SER A N 1
ATOM 909 C CA . SER A 1 116 ? 5.182 13.562 3.977 1.00 91.56 116 SER A CA 1
ATOM 910 C C . SER A 1 116 ? 5.923 12.284 4.381 1.00 91.56 116 SER A C 1
ATOM 912 O O . SER A 1 116 ? 7.028 12.062 3.891 1.00 91.56 116 SER A O 1
ATOM 914 N N . VAL A 1 117 ? 5.342 11.449 5.250 1.00 91.12 117 VAL A N 1
ATOM 915 C CA . VAL A 1 117 ? 5.969 10.199 5.703 1.00 91.12 117 VAL A CA 1
ATOM 916 C C . VAL A 1 117 ? 6.171 9.238 4.528 1.00 91.12 117 VAL A C 1
ATOM 918 O O . VAL A 1 117 ? 5.269 9.009 3.720 1.00 91.12 117 VAL A O 1
ATOM 921 N N . GLU A 1 118 ? 7.364 8.650 4.449 1.00 89.44 118 GLU A N 1
ATOM 922 C CA . GLU A 1 118 ? 7.719 7.690 3.407 1.00 89.44 118 GLU A CA 1
ATOM 923 C C . GLU A 1 118 ? 7.024 6.336 3.624 1.00 89.44 118 GLU A C 1
ATOM 925 O O . GLU A 1 118 ? 6.836 5.882 4.754 1.00 89.44 118 GLU A O 1
ATOM 930 N N . ALA A 1 119 ? 6.699 5.625 2.538 1.00 88.38 119 ALA A N 1
ATOM 931 C CA . ALA A 1 119 ? 6.007 4.332 2.614 1.00 88.38 119 ALA A CA 1
ATOM 932 C C . ALA A 1 119 ? 6.740 3.296 3.485 1.00 88.38 119 ALA A C 1
ATOM 934 O O . ALA A 1 119 ? 6.104 2.529 4.207 1.00 88.38 119 ALA A O 1
ATOM 935 N N . ALA A 1 120 ? 8.076 3.296 3.450 1.00 88.62 120 ALA A N 1
ATOM 936 C CA . ALA A 1 120 ? 8.889 2.397 4.263 1.00 88.62 120 ALA A CA 1
ATOM 937 C C . ALA A 1 120 ? 8.741 2.666 5.768 1.00 88.62 120 ALA A C 1
ATOM 939 O O . ALA A 1 120 ? 8.847 1.734 6.563 1.00 88.62 120 ALA A O 1
ATOM 940 N N . ASP A 1 121 ? 8.496 3.913 6.163 1.00 91.25 121 ASP A N 1
ATOM 941 C CA . ASP A 1 121 ? 8.277 4.276 7.561 1.00 91.25 121 ASP A CA 1
ATOM 942 C C . ASP A 1 121 ? 6.830 4.016 7.985 1.00 91.25 121 ASP A C 1
ATOM 944 O O . ASP A 1 121 ? 6.618 3.539 9.097 1.00 91.25 121 ASP A O 1
ATOM 948 N N . ILE A 1 122 ? 5.855 4.182 7.078 1.00 93.19 122 ILE A N 1
ATOM 949 C CA . ILE A 1 122 ? 4.478 3.710 7.302 1.00 93.19 122 ILE A CA 1
ATOM 950 C C . ILE A 1 122 ? 4.491 2.210 7.610 1.00 93.19 122 ILE A C 1
ATOM 952 O O . ILE A 1 122 ? 3.900 1.788 8.597 1.00 93.19 122 ILE A O 1
ATOM 956 N N . GLU A 1 123 ? 5.180 1.396 6.801 1.00 91.00 123 GLU A N 1
ATOM 957 C CA . GLU A 1 123 ? 5.218 -0.061 6.989 1.00 91.00 123 GLU A CA 1
ATOM 958 C C . GLU A 1 123 ? 5.874 -0.499 8.307 1.00 91.00 123 GLU A C 1
ATOM 960 O O . GLU A 1 123 ? 5.451 -1.506 8.878 1.00 91.00 123 GLU A O 1
ATOM 965 N N . LYS A 1 124 ? 6.859 0.257 8.809 1.00 92.69 124 LYS A N 1
ATOM 966 C CA . LYS A 1 124 ? 7.452 0.027 10.137 1.00 92.69 124 LYS A CA 1
ATOM 967 C C . LYS A 1 124 ? 6.486 0.415 11.254 1.00 92.69 124 LYS A C 1
ATOM 969 O O . LYS A 1 124 ? 6.303 -0.358 12.187 1.00 92.69 124 LYS A O 1
ATOM 974 N N . GLU A 1 125 ? 5.849 1.580 11.147 1.00 93.62 125 GLU A N 1
ATOM 975 C CA . GLU A 1 125 ? 4.925 2.098 12.165 1.00 93.62 125 GLU A CA 1
ATOM 976 C C . GLU A 1 125 ? 3.732 1.160 12.391 1.00 93.62 125 GLU A C 1
ATOM 978 O O . GLU A 1 125 ? 3.258 0.958 13.510 1.00 93.62 125 GLU A O 1
ATOM 983 N N . ILE A 1 126 ? 3.240 0.538 11.319 1.00 94.69 126 ILE A N 1
ATOM 984 C CA . ILE A 1 126 ? 2.078 -0.346 11.407 1.00 94.69 126 ILE A CA 1
ATOM 985 C C . ILE A 1 126 ? 2.415 -1.752 11.912 1.00 94.69 126 ILE A C 1
ATOM 987 O O . ILE A 1 126 ? 1.485 -2.496 12.217 1.00 94.69 126 ILE A O 1
ATOM 991 N N . GLU A 1 127 ? 3.695 -2.139 11.999 1.00 93.25 127 GLU A N 1
ATOM 992 C CA . GLU A 1 127 ? 4.128 -3.532 12.198 1.00 93.25 127 GLU A CA 1
ATOM 993 C C . GLU A 1 127 ? 3.477 -4.201 13.417 1.00 93.25 127 GLU A C 1
ATOM 995 O O . GLU A 1 127 ? 2.955 -5.311 13.303 1.00 93.25 127 GLU A O 1
ATOM 1000 N N . GLU A 1 128 ? 3.422 -3.498 14.548 1.00 93.56 128 GLU A N 1
ATOM 1001 C CA . GLU A 1 128 ? 2.846 -4.004 15.803 1.00 93.56 128 GLU A CA 1
ATOM 1002 C C . GLU A 1 128 ? 1.308 -3.939 15.851 1.00 93.56 128 GLU A C 1
ATOM 1004 O O . GLU A 1 128 ? 0.679 -4.564 16.706 1.00 93.56 128 GLU A O 1
ATOM 1009 N N . ASN A 1 129 ? 0.687 -3.196 14.932 1.00 94.00 129 ASN A N 1
ATOM 1010 C CA . ASN A 1 129 ? -0.753 -2.923 14.913 1.00 94.00 129 ASN A CA 1
ATOM 1011 C C . ASN A 1 129 ? -1.514 -3.713 13.839 1.00 94.00 129 ASN A C 1
ATOM 1013 O O . ASN A 1 129 ? -2.745 -3.631 13.762 1.00 94.00 129 ASN A O 1
ATOM 1017 N N . ILE A 1 130 ? -0.803 -4.469 13.001 1.00 91.44 130 ILE A N 1
ATOM 1018 C CA . ILE A 1 130 ? -1.400 -5.273 11.938 1.00 91.44 130 ILE A CA 1
ATOM 1019 C C . ILE A 1 130 ? -2.161 -6.461 12.525 1.00 91.44 130 ILE A C 1
ATOM 1021 O O . ILE A 1 130 ? -1.598 -7.327 13.190 1.00 91.44 130 ILE A O 1
ATOM 1025 N N . LEU A 1 131 ? -3.443 -6.531 12.185 1.00 88.38 131 LEU A N 1
ATOM 1026 C CA . LEU A 1 131 ? -4.287 -7.702 12.386 1.00 88.38 131 LEU A CA 1
ATOM 1027 C C . LEU A 1 131 ? -4.157 -8.686 11.221 1.00 88.38 131 LEU A C 1
ATOM 1029 O O . LEU A 1 131 ? -4.084 -9.889 11.443 1.00 88.38 131 LEU A O 1
ATOM 1033 N N . GLU A 1 132 ? -4.122 -8.175 9.985 1.00 84.75 132 GLU A N 1
ATOM 1034 C CA . GLU A 1 132 ? -4.082 -8.993 8.769 1.00 84.75 132 GLU A CA 1
ATOM 1035 C C . GLU A 1 132 ? -3.424 -8.247 7.598 1.00 84.75 132 GLU A C 1
ATOM 1037 O O . GLU A 1 132 ? -3.441 -7.011 7.542 1.00 84.75 132 GLU A O 1
ATOM 1042 N N . LYS A 1 133 ? -2.857 -8.998 6.644 1.00 84.12 133 LYS A N 1
ATOM 1043 C CA . LYS A 1 133 ? -2.260 -8.461 5.411 1.00 84.12 133 LYS A CA 1
ATOM 1044 C C . LYS A 1 133 ? -2.834 -9.152 4.179 1.00 84.12 133 LYS A C 1
ATOM 1046 O O . LYS A 1 133 ? -2.868 -10.375 4.095 1.00 84.12 133 LYS A O 1
ATOM 1051 N N . ALA A 1 134 ? -3.166 -8.370 3.162 1.00 79.19 134 ALA A N 1
ATOM 1052 C CA . ALA A 1 134 ? -3.504 -8.858 1.834 1.00 79.19 134 ALA A CA 1
ATOM 1053 C C . ALA A 1 134 ? -2.587 -8.235 0.785 1.00 79.19 134 ALA A C 1
ATOM 1055 O O . ALA A 1 134 ? -2.103 -7.115 0.933 1.00 79.19 134 ALA A O 1
ATOM 1056 N N . GLN A 1 135 ? -2.337 -8.977 -0.291 1.00 81.75 135 GLN A N 1
ATOM 1057 C CA . GLN A 1 135 ? -1.503 -8.496 -1.379 1.00 81.75 135 GLN A CA 1
ATOM 1058 C C . GLN A 1 135 ? -2.033 -8.973 -2.726 1.00 81.75 135 GLN A C 1
ATOM 1060 O O . GLN A 1 135 ? -2.167 -10.177 -2.954 1.00 81.75 135 GLN A O 1
ATOM 1065 N N . LEU A 1 136 ? -2.218 -8.031 -3.645 1.00 80.19 136 LEU A N 1
ATOM 1066 C CA . LEU A 1 136 ? -2.405 -8.295 -5.067 1.00 80.19 136 LEU A CA 1
ATOM 1067 C C . LEU A 1 136 ? -1.146 -7.870 -5.829 1.00 80.19 136 LEU A C 1
ATOM 1069 O O . LEU A 1 136 ? -0.496 -6.892 -5.470 1.00 80.19 136 LEU A O 1
ATOM 1073 N N . VAL A 1 1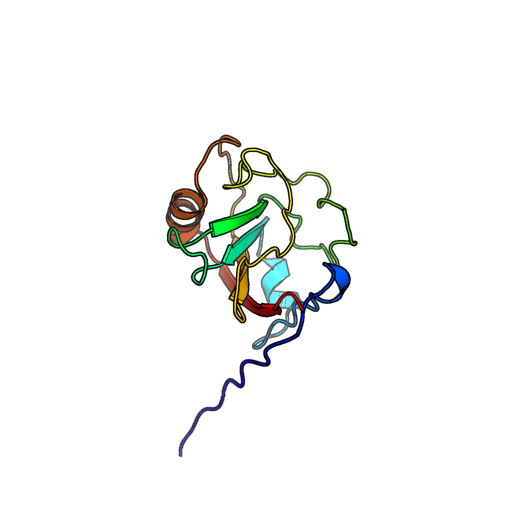37 ? -0.784 -8.612 -6.877 1.00 83.94 137 VAL A N 1
ATOM 1074 C CA . VAL A 1 137 ? 0.326 -8.236 -7.764 1.00 83.94 137 VAL A CA 1
ATOM 1075 C C . VAL A 1 137 ? -0.193 -8.055 -9.183 1.00 83.94 137 VAL A C 1
ATOM 1077 O O . VAL A 1 137 ? -0.654 -9.012 -9.815 1.00 83.94 137 VAL A O 1
ATOM 1080 N N . GLY A 1 138 ? -0.090 -6.823 -9.668 1.00 83.75 138 GLY A N 1
ATOM 1081 C CA . GLY A 1 138 ? -0.328 -6.434 -11.046 1.00 83.75 138 GLY A CA 1
ATOM 1082 C C . GLY A 1 138 ? 0.908 -6.593 -11.913 1.00 83.75 138 GLY A C 1
ATOM 1083 O O . GLY A 1 138 ? 2.021 -6.396 -11.437 1.00 83.75 138 GLY A O 1
ATOM 1084 N N . LEU A 1 139 ? 0.724 -6.910 -13.189 1.00 86.56 139 LEU A N 1
ATOM 1085 C CA . LEU A 1 139 ? 1.773 -6.839 -14.203 1.00 86.56 139 LEU A CA 1
ATOM 1086 C C . LEU A 1 139 ? 1.389 -5.800 -15.250 1.00 86.56 139 LEU A C 1
ATOM 1088 O O . LEU A 1 139 ? 0.257 -5.806 -15.728 1.00 86.56 139 LEU A O 1
ATOM 1092 N N . TYR A 1 140 ? 2.333 -4.955 -15.652 1.00 86.19 140 TYR A N 1
ATOM 1093 C CA . TYR A 1 140 ? 2.121 -4.031 -16.765 1.00 86.19 140 TYR A CA 1
ATOM 1094 C C . TYR A 1 140 ? 3.395 -3.856 -17.594 1.00 86.19 140 TYR A C 1
ATOM 1096 O O . TYR A 1 140 ? 4.512 -3.915 -17.078 1.00 86.19 140 TYR A O 1
ATOM 1104 N N . ARG A 1 141 ? 3.217 -3.672 -18.903 1.00 86.56 141 ARG A N 1
ATOM 1105 C CA . ARG A 1 141 ? 4.277 -3.418 -19.884 1.00 86.56 141 ARG A CA 1
ATOM 1106 C C . ARG A 1 141 ? 3.738 -2.458 -20.937 1.00 86.56 141 ARG A C 1
ATOM 1108 O O . ARG A 1 141 ? 2.722 -2.763 -21.557 1.00 86.56 141 ARG A O 1
ATOM 1115 N N . ARG A 1 142 ? 4.453 -1.360 -21.199 1.00 82.69 142 ARG A N 1
ATOM 1116 C CA . ARG A 1 142 ? 4.154 -0.481 -22.342 1.00 82.69 142 ARG A CA 1
ATOM 1117 C C . ARG A 1 142 ? 4.416 -1.227 -23.653 1.00 82.69 142 ARG A C 1
ATOM 1119 O O . ARG A 1 142 ? 5.438 -1.907 -23.769 1.00 82.69 142 ARG A O 1
ATOM 1126 N N . GLN A 1 143 ? 3.479 -1.130 -24.594 1.00 66.06 143 GLN A N 1
ATOM 1127 C CA . GLN A 1 143 ? 3.662 -1.612 -25.967 1.00 66.06 143 GLN A CA 1
ATOM 1128 C C . GLN A 1 143 ? 4.522 -0.646 -26.779 1.00 66.06 143 GLN A C 1
ATOM 1130 O O . GLN A 1 143 ? 4.427 0.578 -26.523 1.00 66.06 143 GLN A O 1
#

Organism: NCBI:txid412755

pLDDT: mean 78.66, std 20.52, range [25.62, 96.25]

Foldseek 3Di:
DDDDDPDADAAADPFQVSPPQDFPDDDLVVLLVQFQKKWKWKWWQPAPVGIFTQWTKIRARSPDPDADTPGDHPPIATAATPVRDTDGDDDDHPFDKIKMKTKMFGFNDGDDDDSHDDPVVVCVVRVVGTPDMTIHIYIDGDD